Protein AF-A0A7Y5HZR2-F1 (afdb_monomer_lite)

Fol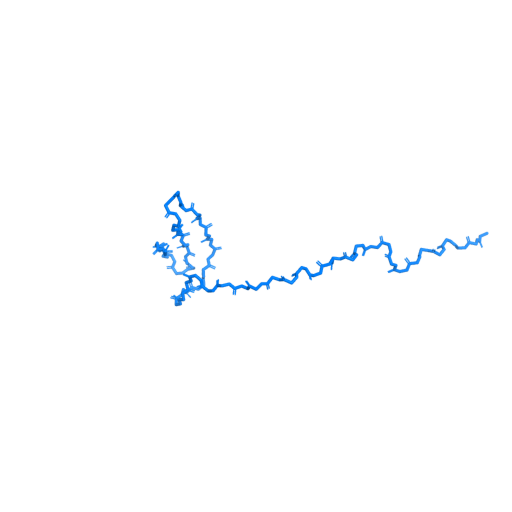dseek 3Di:
DDDDPPDPPPPDPPDPPDDDDDDPDDDAAAWDDWDADPVRWIWTAGPVGDTDID

pLDDT: mean 85.96, std 16.95, range [47.03, 98.69]

Secondary structure (DSSP, 8-state):
-------TT-S-----------------SSEEEEEE-TTS-EEEEETTTEEEE-

Structure (mmCIF, N/CA/C/O backbone):
data_AF-A0A7Y5HZR2-F1
#
_entry.id   AF-A0A7Y5HZR2-F1
#
loop_
_atom_site.group_PDB
_atom_site.id
_atom_site.type_symbol
_atom_site.label_atom_id
_atom_site.label_alt_id
_atom_site.label_comp_id
_atom_site.label_asym_id
_atom_site.label_entity_id
_atom_site.label_seq_id
_atom_site.pdbx_PDB_ins_code
_atom_site.Cartn_x
_atom_site.Cartn_y
_atom_site.Cartn_z
_atom_site.occupancy
_atom_site.B_iso_or_equiv
_atom_site.auth_seq_id
_atom_site.auth_comp_id
_atom_site.auth_asym_id
_atom_site.auth_atom_id
_atom_site.pdbx_PDB_model_num
ATOM 1 N N . MET A 1 1 ? 58.459 -19.272 8.808 1.00 47.03 1 MET A N 1
ATOM 2 C CA . MET A 1 1 ? 57.454 -18.199 8.657 1.00 47.03 1 MET A CA 1
ATOM 3 C C . MET A 1 1 ? 57.169 -18.031 7.176 1.00 47.03 1 MET A C 1
ATOM 5 O O . MET A 1 1 ? 57.937 -17.379 6.489 1.00 47.03 1 MET A O 1
ATOM 9 N N . GLY A 1 2 ? 56.149 -18.724 6.672 1.00 50.41 2 GLY A N 1
ATOM 10 C CA . GLY A 1 2 ? 55.714 -18.678 5.277 1.00 50.41 2 GLY A CA 1
ATOM 11 C C . GLY A 1 2 ? 54.199 -18.525 5.276 1.00 50.41 2 GLY A C 1
ATOM 12 O O . GLY A 1 2 ? 53.500 -19.315 5.898 1.00 50.41 2 GLY A O 1
ATOM 13 N N . ILE A 1 3 ? 53.748 -17.430 4.687 1.00 60.72 3 ILE A N 1
ATOM 14 C CA . ILE A 1 3 ? 52.394 -16.878 4.700 1.00 60.72 3 ILE A CA 1
ATOM 15 C C . ILE A 1 3 ? 51.338 -17.836 4.120 1.00 60.72 3 ILE A C 1
ATOM 17 O O . ILE A 1 3 ? 51.519 -18.399 3.044 1.00 60.72 3 ILE A O 1
ATOM 21 N N . PHE A 1 4 ? 50.204 -17.977 4.813 1.00 53.66 4 PHE A N 1
ATOM 22 C CA . PHE A 1 4 ? 48.972 -18.517 4.236 1.00 53.66 4 PHE A CA 1
ATOM 23 C C . PHE A 1 4 ? 48.417 -17.489 3.243 1.00 53.66 4 PHE A C 1
ATOM 25 O O . PHE A 1 4 ? 47.970 -16.415 3.645 1.00 53.66 4 PHE A O 1
ATOM 32 N N . ALA A 1 5 ? 48.444 -17.802 1.948 1.00 55.94 5 ALA A N 1
ATOM 33 C CA . ALA A 1 5 ? 47.731 -17.026 0.942 1.00 55.94 5 ALA A CA 1
ATOM 34 C C . ALA A 1 5 ? 46.232 -17.350 1.039 1.00 55.94 5 ALA A C 1
ATOM 36 O O . ALA A 1 5 ? 45.742 -18.298 0.429 1.00 55.94 5 ALA A O 1
ATOM 37 N N . VAL A 1 6 ? 45.499 -16.570 1.832 1.00 63.12 6 VAL A N 1
ATOM 38 C CA . VAL A 1 6 ? 44.042 -16.487 1.699 1.00 63.12 6 VAL A CA 1
ATOM 39 C C . VAL A 1 6 ? 43.782 -15.763 0.381 1.00 63.12 6 VAL A C 1
ATOM 41 O O . VAL A 1 6 ? 44.012 -14.560 0.266 1.00 63.12 6 VAL A O 1
ATOM 44 N N . GLY A 1 7 ? 43.381 -16.513 -0.645 1.00 62.47 7 GLY A N 1
ATOM 45 C CA . GLY A 1 7 ? 42.951 -15.929 -1.909 1.00 62.47 7 GLY A CA 1
ATOM 46 C C . GLY A 1 7 ? 41.758 -14.988 -1.679 1.00 62.47 7 GLY A C 1
ATOM 47 O O . GLY A 1 7 ? 40.895 -15.300 -0.855 1.00 62.47 7 GLY A O 1
ATOM 48 N N . PRO A 1 8 ? 41.658 -13.863 -2.405 1.00 59.47 8 PRO A N 1
ATOM 49 C CA . PRO A 1 8 ? 40.648 -12.821 -2.184 1.00 59.47 8 PRO A CA 1
ATOM 50 C C . PRO A 1 8 ? 39.200 -13.232 -2.534 1.00 59.47 8 PRO A C 1
ATOM 52 O O . PRO A 1 8 ? 38.337 -12.374 -2.663 1.00 59.47 8 PRO A O 1
ATOM 55 N N . GLY A 1 9 ? 38.912 -14.526 -2.708 1.00 58.88 9 GLY A N 1
ATOM 56 C CA . GLY A 1 9 ? 37.650 -15.015 -3.272 1.00 58.88 9 GLY A CA 1
ATOM 57 C C . GLY A 1 9 ? 36.794 -15.893 -2.360 1.00 58.88 9 GLY A C 1
ATOM 58 O O . GLY A 1 9 ? 35.740 -16.338 -2.794 1.00 58.88 9 GLY A O 1
ATOM 59 N N . LEU A 1 10 ? 37.202 -16.168 -1.118 1.00 60.31 10 LEU A N 1
ATOM 60 C CA . LEU A 1 10 ? 36.464 -17.084 -0.231 1.00 60.31 10 LEU A CA 1
ATOM 61 C C . LEU A 1 10 ? 35.423 -16.380 0.658 1.00 60.31 10 LEU A C 1
ATOM 63 O O . LEU A 1 10 ? 35.065 -16.884 1.717 1.00 60.31 10 LEU A O 1
ATOM 67 N N . LEU A 1 11 ? 34.938 -15.210 0.235 1.00 65.00 11 LEU A N 1
ATOM 68 C CA . LEU A 1 11 ? 33.941 -14.424 0.958 1.00 65.00 11 LEU A CA 1
ATOM 69 C C . LEU A 1 11 ? 32.780 -14.100 0.004 1.00 65.00 11 LEU A C 1
ATOM 71 O O . LEU A 1 11 ? 32.756 -13.048 -0.617 1.00 65.00 11 LEU A O 1
ATOM 75 N N . HIS A 1 12 ? 31.840 -15.041 -0.112 1.00 59.69 12 HIS A N 1
ATOM 76 C CA . HIS A 1 12 ? 30.467 -14.842 -0.594 1.00 59.69 12 HIS A CA 1
ATOM 77 C C . HIS A 1 12 ? 30.309 -14.065 -1.913 1.00 59.69 12 HIS A C 1
ATOM 79 O O . HIS A 1 12 ? 30.057 -12.861 -1.927 1.00 59.69 12 HIS A O 1
ATOM 85 N N . GLY A 1 13 ? 30.317 -14.787 -3.036 1.00 60.34 13 GLY A N 1
ATOM 86 C CA . GLY A 1 13 ? 29.616 -14.307 -4.222 1.00 60.34 13 GLY A CA 1
ATOM 87 C C . GLY A 1 13 ? 28.121 -14.281 -3.917 1.00 60.34 13 GLY A C 1
ATOM 88 O O . GLY A 1 13 ? 27.467 -15.314 -3.994 1.00 60.34 13 GLY A O 1
ATOM 89 N N . ALA A 1 14 ? 27.581 -13.128 -3.522 1.00 68.25 14 ALA A N 1
ATOM 90 C CA . ALA A 1 14 ? 26.145 -12.915 -3.592 1.00 68.25 14 ALA A CA 1
ATOM 91 C C . ALA A 1 14 ? 25.781 -12.920 -5.079 1.00 68.25 14 ALA A C 1
ATOM 93 O O . ALA A 1 14 ? 26.045 -11.954 -5.797 1.00 68.25 14 ALA A O 1
ATOM 94 N N . GLU A 1 15 ? 25.250 -14.037 -5.568 1.00 73.19 15 GLU A N 1
ATOM 95 C CA . GLU A 1 15 ? 2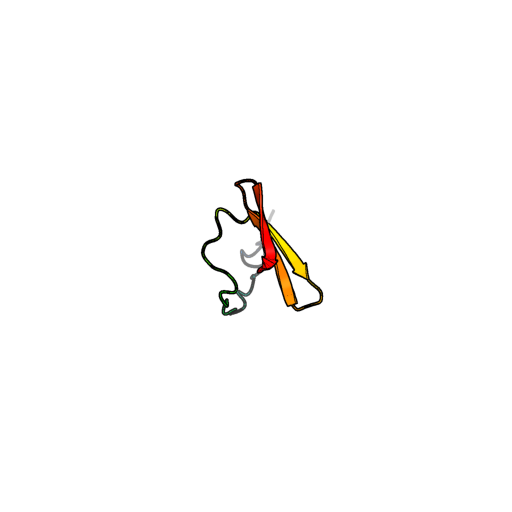4.643 -14.066 -6.888 1.00 73.19 15 GLU A CA 1
ATOM 96 C C . GLU A 1 15 ? 23.485 -13.065 -6.898 1.00 73.19 15 GLU A C 1
ATOM 98 O O . GLU A 1 15 ? 22.568 -13.116 -6.074 1.00 73.19 15 GLU A O 1
ATOM 103 N N . HIS A 1 16 ? 23.558 -12.082 -7.791 1.00 74.25 16 HIS A N 1
ATOM 104 C CA . HIS A 1 16 ? 22.490 -11.109 -7.930 1.00 74.25 16 HIS A CA 1
ATOM 105 C C . HIS A 1 16 ? 21.376 -11.783 -8.733 1.00 74.25 16 HIS A C 1
ATOM 107 O O . HIS A 1 16 ? 21.431 -11.837 -9.962 1.00 74.25 16 HIS A O 1
ATOM 113 N N . LEU A 1 17 ? 20.402 -12.369 -8.031 1.00 83.62 17 LEU A N 1
ATOM 114 C CA . LEU A 1 17 ? 19.228 -12.961 -8.665 1.00 83.62 17 LEU A CA 1
ATOM 115 C C . LEU A 1 17 ? 18.546 -11.891 -9.521 1.00 83.62 17 LEU A C 1
ATOM 117 O O . LEU A 1 17 ? 18.185 -10.821 -9.027 1.00 83.62 17 LEU A O 1
ATOM 121 N N . ALA A 1 18 ? 18.375 -12.176 -10.811 1.00 88.38 18 ALA A N 1
ATOM 122 C CA . ALA A 1 18 ? 17.648 -11.294 -11.710 1.00 88.38 18 ALA A CA 1
ATOM 123 C C . ALA A 1 18 ? 16.166 -11.280 -11.305 1.00 88.38 18 ALA A C 1
ATOM 125 O O . ALA A 1 18 ? 15.407 -12.185 -11.646 1.00 88.38 18 ALA A O 1
ATOM 126 N N . VAL A 1 19 ? 15.762 -10.259 -10.549 1.00 91.94 19 VAL A N 1
ATOM 127 C CA . VAL A 1 19 ? 14.373 -10.026 -10.142 1.00 91.94 19 VAL A CA 1
ATOM 128 C C . VAL A 1 19 ? 13.806 -8.827 -10.897 1.00 91.94 19 VAL A C 1
ATOM 130 O O . VAL A 1 19 ? 14.448 -7.782 -10.998 1.00 91.94 19 VAL A O 1
ATOM 133 N N . THR A 1 20 ? 12.596 -8.964 -11.439 1.00 94.38 20 THR A N 1
ATOM 134 C CA . THR A 1 20 ? 11.871 -7.857 -12.082 1.00 94.38 20 THR A CA 1
ATOM 135 C C . THR A 1 20 ? 10.820 -7.319 -11.109 1.00 94.38 20 THR A C 1
ATOM 137 O O . THR A 1 20 ? 9.862 -8.033 -10.812 1.00 94.38 20 THR A O 1
ATOM 140 N N . PRO A 1 21 ? 10.973 -6.094 -10.576 1.00 93.75 21 PRO A N 1
ATOM 141 C CA . PRO A 1 21 ? 9.992 -5.525 -9.660 1.00 93.75 21 PRO A CA 1
ATOM 142 C C . PRO A 1 21 ? 8.700 -5.146 -10.394 1.00 93.75 21 PRO A C 1
ATOM 144 O O . PRO A 1 21 ? 8.725 -4.721 -11.549 1.00 93.75 21 PRO A O 1
ATOM 147 N N . VAL A 1 22 ? 7.572 -5.240 -9.689 1.00 95.19 22 VAL A N 1
ATOM 148 C CA . VAL A 1 22 ? 6.261 -4.763 -10.150 1.00 95.19 22 VAL A CA 1
ATOM 149 C C . VAL A 1 22 ? 5.764 -3.691 -9.187 1.00 95.19 22 VAL A C 1
ATOM 151 O O . VAL A 1 22 ? 5.786 -3.878 -7.970 1.00 95.19 22 VAL A O 1
ATOM 154 N N . THR A 1 23 ? 5.312 -2.560 -9.724 1.00 95.81 23 THR A N 1
ATOM 155 C CA . THR A 1 23 ? 4.753 -1.472 -8.916 1.00 95.81 23 THR A CA 1
ATOM 156 C C . THR A 1 23 ? 3.359 -1.844 -8.423 1.00 95.81 23 THR A C 1
ATOM 158 O O . THR A 1 23 ? 2.438 -1.976 -9.222 1.00 95.81 23 THR A O 1
ATOM 161 N N . VAL A 1 24 ? 3.195 -1.962 -7.104 1.00 95.25 24 VAL A N 1
ATOM 162 C CA . VAL A 1 24 ? 1.899 -2.265 -6.461 1.00 95.25 24 VAL A CA 1
ATOM 163 C C . VAL A 1 24 ? 1.182 -1.026 -5.916 1.00 95.25 24 VAL A C 1
ATOM 165 O O . VAL A 1 24 ? -0.020 -1.061 -5.687 1.00 95.25 24 VAL A O 1
ATOM 168 N N . ALA A 1 25 ? 1.902 0.081 -5.711 1.00 96.62 25 ALA A N 1
ATOM 169 C CA . ALA A 1 25 ? 1.360 1.322 -5.165 1.00 96.62 25 ALA A CA 1
ATOM 170 C C . ALA A 1 25 ? 2.158 2.533 -5.658 1.00 96.62 25 ALA A C 1
ATOM 172 O O . ALA A 1 25 ? 3.374 2.455 -5.828 1.00 96.62 25 ALA A O 1
ATOM 173 N N . THR A 1 26 ? 1.497 3.682 -5.804 1.00 97.25 26 THR A N 1
ATOM 174 C CA . THR A 1 26 ? 2.143 4.967 -6.114 1.00 97.25 26 THR A CA 1
ATOM 175 C C . THR A 1 26 ? 1.587 6.091 -5.241 1.00 97.25 26 THR A C 1
ATOM 177 O O . THR A 1 26 ? 0.504 5.978 -4.667 1.00 97.25 26 THR A O 1
ATOM 180 N N . GLY A 1 27 ? 2.317 7.207 -5.150 1.00 97.44 27 GLY A N 1
ATOM 181 C CA . GLY A 1 27 ? 1.857 8.393 -4.417 1.00 97.44 27 GLY A CA 1
ATOM 182 C C . GLY A 1 27 ? 1.831 8.216 -2.895 1.00 97.44 27 GLY A C 1
ATOM 183 O O . GLY A 1 27 ? 0.988 8.812 -2.223 1.00 97.44 27 GLY A O 1
ATOM 184 N N . LEU A 1 28 ? 2.709 7.367 -2.355 1.00 97.75 28 LEU A N 1
ATOM 185 C CA . LEU A 1 28 ? 2.951 7.243 -0.916 1.00 97.75 28 LEU A CA 1
ATOM 186 C C . LEU A 1 28 ? 3.947 8.321 -0.466 1.00 97.75 28 LEU A C 1
ATOM 188 O O . LEU A 1 28 ? 4.930 8.594 -1.154 1.00 97.75 28 LEU A O 1
ATOM 192 N N . GLN A 1 29 ? 3.721 8.920 0.698 1.00 98.25 29 GLN A N 1
ATOM 193 C CA . GLN A 1 29 ? 4.619 9.892 1.310 1.00 98.25 29 GLN A CA 1
ATOM 194 C C . GLN A 1 29 ? 5.494 9.222 2.364 1.00 98.25 29 GLN A C 1
ATOM 196 O O . GLN A 1 29 ? 5.083 9.065 3.511 1.00 98.25 29 GLN A O 1
ATOM 201 N N . HIS A 1 30 ? 6.732 8.892 1.991 1.00 97.81 30 HIS A N 1
ATOM 202 C CA . HIS A 1 30 ? 7.706 8.259 2.888 1.00 97.81 30 HIS A CA 1
ATOM 203 C C . HIS A 1 30 ? 7.121 7.009 3.588 1.00 97.81 30 HIS A C 1
ATOM 205 O O . HIS A 1 30 ? 6.928 7.029 4.811 1.00 97.81 30 HIS A O 1
ATOM 211 N N . PRO A 1 31 ? 6.779 5.945 2.832 1.00 97.62 31 PRO A N 1
ATOM 212 C CA . PRO A 1 31 ? 6.276 4.704 3.419 1.00 97.62 31 PRO A CA 1
ATOM 213 C C . PRO A 1 31 ? 7.319 4.089 4.364 1.00 97.62 31 PRO A C 1
ATOM 215 O O . PRO A 1 31 ? 8.511 4.102 4.062 1.00 97.62 31 PRO A O 1
ATOM 218 N N . TRP A 1 32 ? 6.870 3.581 5.512 1.00 97.75 32 TRP A N 1
ATOM 219 C CA . TRP A 1 32 ? 7.728 3.094 6.597 1.00 97.75 32 TRP A CA 1
ATOM 220 C C . TRP A 1 32 ? 7.650 1.578 6.775 1.00 97.75 32 TRP A C 1
ATOM 222 O O . TRP A 1 32 ? 8.676 0.905 6.785 1.00 97.75 32 TRP A O 1
ATOM 232 N N . ALA A 1 33 ? 6.440 1.035 6.912 1.00 98.00 33 ALA A N 1
ATOM 233 C CA . ALA A 1 33 ? 6.213 -0.398 7.052 1.00 98.00 33 ALA A CA 1
ATOM 234 C C . ALA A 1 33 ? 5.028 -0.857 6.199 1.00 98.00 33 ALA A C 1
ATOM 236 O O . ALA A 1 33 ? 4.127 -0.075 5.885 1.00 98.00 33 ALA A O 1
ATOM 237 N N . VAL A 1 34 ? 5.045 -2.145 5.852 1.00 98.19 34 VAL A N 1
ATOM 238 C CA . VAL A 1 34 ? 3.999 -2.822 5.083 1.00 98.19 34 VAL A CA 1
ATOM 239 C C . VAL A 1 34 ? 3.593 -4.103 5.806 1.00 98.19 34 VAL A C 1
ATOM 241 O O . VAL A 1 34 ? 4.455 -4.852 6.264 1.00 98.19 34 VAL A O 1
ATOM 244 N N . ALA A 1 35 ? 2.291 -4.368 5.883 1.00 98.19 35 ALA A N 1
ATOM 245 C CA . ALA A 1 35 ? 1.738 -5.658 6.280 1.00 98.19 35 ALA A CA 1
ATOM 246 C C . ALA A 1 35 ? 0.866 -6.223 5.153 1.00 98.19 35 ALA A C 1
ATOM 248 O O . ALA A 1 35 ? 0.077 -5.493 4.554 1.00 98.19 35 ALA A O 1
ATOM 249 N N . PHE A 1 36 ? 1.007 -7.519 4.882 1.00 97.44 36 PHE A N 1
ATOM 250 C CA . PHE A 1 36 ? 0.185 -8.242 3.913 1.00 97.44 36 PHE A CA 1
ATOM 251 C C . PHE A 1 36 ? -1.101 -8.710 4.581 1.00 97.44 36 PHE A C 1
ATOM 253 O O . PHE A 1 36 ? -1.071 -9.232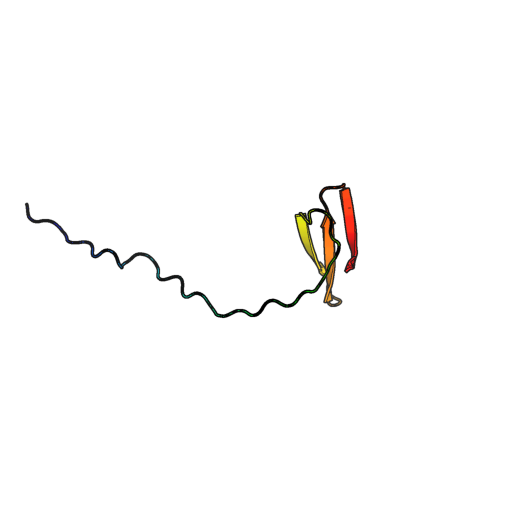 5.698 1.00 97.44 36 PHE A O 1
ATOM 260 N N . LEU A 1 37 ? -2.227 -8.523 3.904 1.00 97.56 37 LEU A N 1
ATOM 261 C CA . LEU A 1 37 ? -3.529 -8.939 4.401 1.00 97.56 37 LEU A CA 1
ATOM 262 C C . LEU A 1 37 ? -3.926 -10.278 3.765 1.00 97.56 37 LEU A C 1
ATOM 264 O O . LEU A 1 37 ? -3.495 -10.580 2.649 1.00 97.56 37 LEU A O 1
ATOM 268 N N . PRO A 1 38 ? -4.774 -11.083 4.435 1.00 98.12 38 PRO A N 1
ATOM 269 C CA . PRO A 1 38 ? -5.215 -12.377 3.907 1.00 98.12 38 PRO A CA 1
ATOM 270 C C . PRO A 1 38 ? -5.954 -12.303 2.563 1.00 98.12 38 PRO A C 1
ATOM 272 O O . PRO A 1 38 ? -6.038 -13.301 1.858 1.00 98.12 38 PRO A O 1
ATOM 275 N N . ASP A 1 39 ? -6.496 -11.135 2.212 1.00 97.50 39 ASP A N 1
ATOM 276 C CA . ASP A 1 39 ? -7.215 -10.873 0.963 1.00 97.50 39 ASP A CA 1
ATOM 277 C C . ASP A 1 39 ? -6.311 -10.350 -0.171 1.00 97.50 39 ASP A C 1
ATOM 279 O O . ASP A 1 39 ? -6.806 -9.981 -1.233 1.00 97.50 39 ASP A O 1
ATOM 283 N N . GLY A 1 40 ? -4.990 -10.321 0.039 1.00 96.19 40 GLY A N 1
ATOM 284 C CA . GLY A 1 40 ? -4.008 -9.897 -0.961 1.00 96.19 40 GLY A CA 1
ATOM 285 C C . GLY A 1 40 ? -3.750 -8.390 -1.009 1.00 96.19 40 GLY A C 1
ATOM 286 O O . GLY A 1 40 ? -2.974 -7.943 -1.852 1.00 96.19 40 GLY A O 1
ATOM 287 N N . ARG A 1 41 ? -4.362 -7.610 -0.111 1.00 97.50 41 ARG A N 1
ATOM 288 C CA . ARG A 1 41 ? -4.091 -6.174 0.042 1.00 97.50 41 ARG A CA 1
ATOM 289 C C . ARG A 1 41 ? -2.894 -5.902 0.946 1.00 97.50 41 ARG A C 1
ATOM 291 O O . ARG A 1 41 ? -2.358 -6.795 1.608 1.00 97.50 41 ARG A O 1
ATOM 298 N N . PHE A 1 42 ? -2.519 -4.631 1.020 1.00 98.00 42 PHE A N 1
ATOM 299 C CA . PHE A 1 42 ? -1.430 -4.144 1.854 1.00 98.00 42 PHE A CA 1
ATOM 300 C C . PHE A 1 42 ? -1.924 -3.071 2.822 1.00 98.00 42 PHE A C 1
ATOM 302 O O . PHE A 1 42 ? -2.642 -2.152 2.436 1.00 98.00 42 PHE A O 1
ATOM 309 N N . LEU A 1 43 ? -1.486 -3.137 4.077 1.00 98.31 43 LEU A N 1
ATOM 310 C CA . LEU A 1 43 ? -1.520 -2.001 4.995 1.00 98.31 43 LEU A CA 1
ATOM 311 C C . LEU A 1 43 ? -0.162 -1.310 4.963 1.00 98.31 43 LEU A C 1
ATOM 313 O O . LEU A 1 43 ?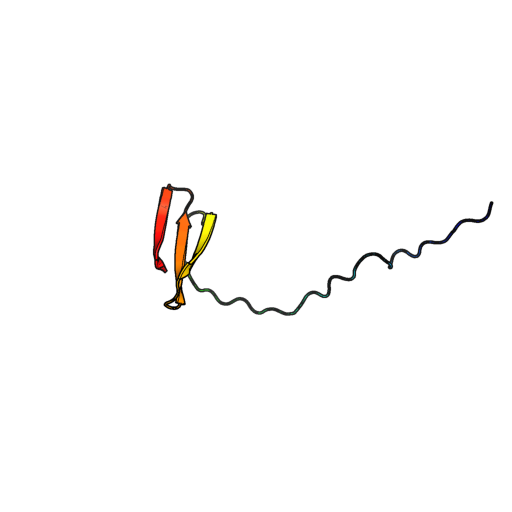 0.854 -1.948 5.223 1.00 98.31 43 LEU A O 1
ATOM 317 N N . VAL A 1 44 ? -0.149 -0.010 4.677 1.00 98.44 44 VAL A N 1
ATOM 318 C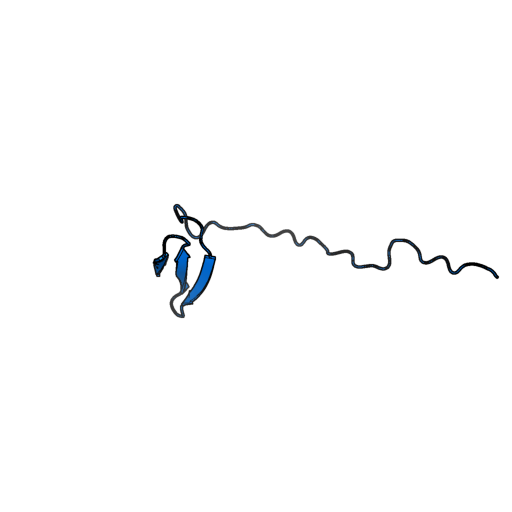 CA . VAL A 1 44 ? 1.070 0.801 4.576 1.00 98.44 44 VAL A CA 1
ATOM 319 C C . VAL A 1 44 ? 1.023 1.937 5.587 1.00 98.44 44 VAL A C 1
ATOM 321 O O . VAL A 1 44 ? 0.093 2.746 5.564 1.00 98.44 44 VAL A O 1
ATOM 324 N N . THR A 1 45 ? 2.033 2.029 6.453 1.00 98.50 45 THR A N 1
ATOM 325 C CA . THR A 1 45 ? 2.248 3.204 7.310 1.00 98.50 45 THR A CA 1
ATOM 326 C C . THR A 1 45 ? 3.133 4.226 6.601 1.00 98.50 45 THR A C 1
ATOM 328 O O . THR A 1 45 ? 4.124 3.873 5.964 1.00 98.50 45 THR A O 1
ATOM 331 N N . GLU A 1 46 ? 2.798 5.509 6.713 1.00 98.69 46 GLU A N 1
ATOM 332 C CA . GLU A 1 46 ? 3.527 6.624 6.097 1.00 98.69 46 GLU A CA 1
ATOM 333 C C . GLU A 1 46 ? 4.047 7.589 7.173 1.00 98.69 46 GLU A C 1
ATOM 335 O O . GLU A 1 46 ? 3.349 7.872 8.152 1.00 98.69 46 GLU A O 1
ATOM 340 N N . ARG A 1 47 ? 5.249 8.153 6.978 1.00 97.25 47 ARG A N 1
ATOM 341 C CA . ARG A 1 47 ? 5.902 9.070 7.938 1.00 97.25 47 ARG A CA 1
ATOM 342 C C . ARG A 1 47 ? 5.024 10.235 8.428 1.00 97.25 47 ARG A C 1
ATOM 344 O O . ARG A 1 47 ? 5.152 10.579 9.599 1.00 97.25 47 ARG A O 1
ATOM 351 N N . PRO A 1 48 ? 4.129 10.839 7.615 1.00 97.44 48 PRO A N 1
ATOM 352 C CA . PRO A 1 48 ? 3.191 11.861 8.088 1.00 97.44 48 PRO A CA 1
ATOM 353 C C . PRO A 1 48 ? 2.140 11.369 9.104 1.00 97.44 48 PRO A C 1
ATOM 355 O O . PRO A 1 48 ? 1.266 12.147 9.474 1.00 97.44 48 PRO A O 1
ATOM 358 N N . GLY A 1 49 ? 2.181 10.099 9.526 1.00 97.69 49 GLY A N 1
ATOM 359 C CA . GLY A 1 49 ? 1.251 9.515 10.494 1.00 97.69 49 GLY A CA 1
ATOM 360 C C . GLY A 1 49 ? -0.021 8.953 9.859 1.00 97.69 49 GLY A C 1
ATOM 361 O O . GLY A 1 49 ? -1.064 8.924 10.505 1.00 97.69 49 GLY A O 1
ATOM 362 N N . ARG A 1 50 ? 0.038 8.538 8.587 1.00 97.69 50 ARG A N 1
ATOM 363 C CA . ARG A 1 50 ? -1.105 7.956 7.863 1.00 97.69 50 ARG A CA 1
ATOM 364 C C . ARG A 1 50 ? -0.982 6.438 7.776 1.00 97.69 50 ARG A C 1
ATOM 366 O O . ARG A 1 50 ? 0.123 5.906 7.694 1.00 97.69 50 ARG A O 1
ATOM 373 N N . LEU A 1 51 ? -2.129 5.766 7.758 1.00 98.00 51 LEU A N 1
ATOM 374 C CA . LEU A 1 51 ? -2.260 4.342 7.464 1.00 98.00 51 LEU A CA 1
ATOM 375 C C . LEU A 1 51 ? -3.167 4.192 6.239 1.00 98.00 51 LEU A C 1
ATOM 377 O O . LEU A 1 51 ? -4.274 4.732 6.226 1.00 98.00 51 LEU A O 1
ATOM 381 N N . ARG A 1 52 ? -2.697 3.490 5.206 1.00 97.94 52 ARG A N 1
ATOM 382 C CA . ARG A 1 52 ? -3.427 3.278 3.948 1.00 97.94 52 ARG A CA 1
ATOM 383 C C . ARG A 1 52 ? -3.623 1.796 3.683 1.00 97.94 52 ARG A C 1
ATOM 385 O O . ARG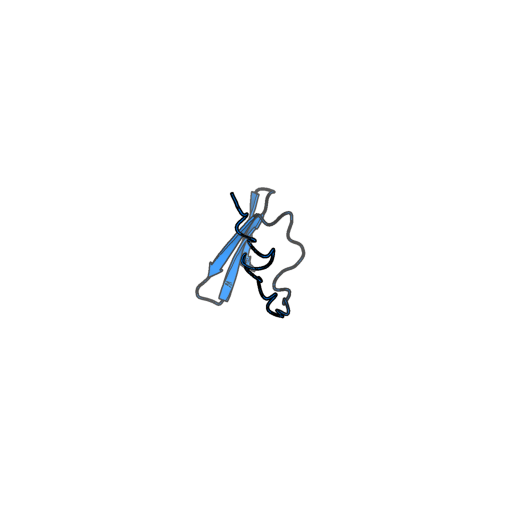 A 1 52 ? -2.716 1.009 3.931 1.00 97.94 52 ARG A O 1
ATOM 392 N N . VAL A 1 53 ? -4.786 1.454 3.137 1.00 97.38 53 VAL A N 1
ATOM 393 C CA . VAL A 1 53 ? -5.013 0.160 2.493 1.00 97.38 53 VAL A CA 1
ATOM 394 C C . VAL A 1 53 ? -4.776 0.340 0.997 1.00 97.38 53 VAL A C 1
ATOM 396 O O . VAL A 1 53 ? -5.352 1.255 0.403 1.00 97.38 53 VAL A O 1
ATOM 399 N N . VAL A 1 54 ? -3.913 -0.494 0.426 1.00 96.06 54 VAL A N 1
ATOM 400 C CA . VAL A 1 54 ? -3.617 -0.571 -1.012 1.00 96.06 54 VAL A CA 1
ATOM 401 C C . VAL A 1 54 ? -4.075 -1.919 -1.537 1.00 96.06 54 VAL A C 1
ATOM 403 O O . VAL A 1 54 ? -3.792 -2.930 -0.854 1.00 96.06 54 VAL A O 1
#

Radius of gyration: 21.42 Å; chains: 1; bounding box: 65×30×23 Å

Sequence (54 aa):
MGIFAVGPGLLHGAEHLAVTPVTVATGLQHPWAVAFLPDGRFLVTERPGRLRVV